Protein AF-A0A846TM97-F1 (afdb_monomer_lite)

Secondary structure (DSSP, 8-state):
----------S-HHHHHHHHHGGGGGGS-GGGHHHHHHHHHHHHHHHHHS-S--------

Structure (mmCIF, N/CA/C/O backbone):
data_AF-A0A846TM97-F1
#
_entry.id   AF-A0A846TM97-F1
#
loop_
_atom_site.group_PDB
_atom_site.id
_atom_site.type_symbol
_atom_site.label_atom_id
_atom_site.label_alt_id
_atom_site.label_comp_id
_atom_site.label_asym_id
_atom_site.label_entity_id
_atom_site.label_seq_id
_atom_site.pdbx_PDB_ins_code
_atom_site.Cartn_x
_atom_site.Cartn_y
_atom_site.Cartn_z
_atom_site.occupancy
_atom_site.B_iso_or_equiv
_atom_site.auth_seq_id
_atom_site.auth_comp_id
_atom_site.auth_asym_id
_atom_site.auth_atom_id
_atom_site.pdbx_PDB_model_num
ATOM 1 N N . MET A 1 1 ? -8.094 2.195 -26.360 1.00 42.66 1 MET A N 1
ATOM 2 C CA . MET A 1 1 ? -8.929 2.546 -25.194 1.00 42.66 1 MET A CA 1
ATOM 3 C C . MET A 1 1 ? -8.116 2.224 -23.950 1.00 42.66 1 MET A C 1
ATOM 5 O O . MET A 1 1 ? -8.108 1.075 -23.547 1.00 42.66 1 MET A O 1
ATOM 9 N N . SER A 1 2 ? -7.376 3.185 -23.397 1.00 48.03 2 SER A N 1
ATOM 10 C CA . SER A 1 2 ? -6.660 2.990 -22.126 1.00 48.03 2 SER A CA 1
ATOM 11 C C . SER A 1 2 ? -7.270 3.927 -21.100 1.00 48.03 2 SER A C 1
ATOM 13 O O . SER A 1 2 ? -6.732 4.987 -20.811 1.00 48.03 2 SER A O 1
ATOM 15 N N . GLY A 1 3 ? -8.469 3.582 -20.637 1.00 52.97 3 GLY A N 1
ATOM 16 C CA . GLY A 1 3 ? -8.959 4.131 -19.384 1.00 52.97 3 GLY A CA 1
ATOM 17 C C 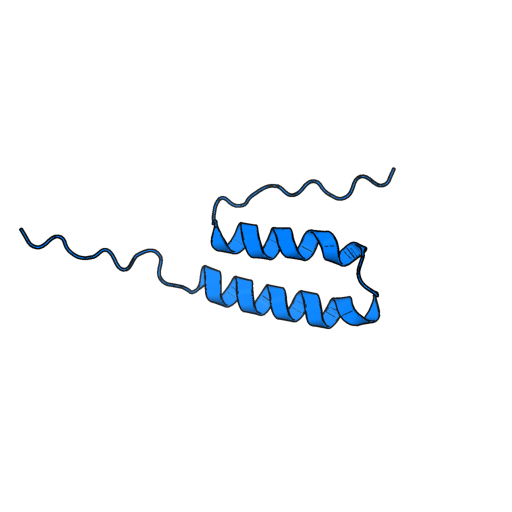. GLY A 1 3 ? -8.329 3.297 -18.285 1.00 52.97 3 GLY A C 1
ATOM 18 O O . GLY A 1 3 ? -8.651 2.114 -18.183 1.00 52.97 3 GLY A O 1
ATOM 19 N N . SER A 1 4 ? -7.410 3.871 -17.509 1.00 60.34 4 SER A N 1
ATOM 20 C CA . SER A 1 4 ? -6.980 3.250 -16.257 1.00 60.34 4 SER A CA 1
ATOM 21 C C . SER A 1 4 ? -8.239 2.885 -15.461 1.00 60.34 4 SER A C 1
ATOM 23 O O . SER A 1 4 ? -9.172 3.699 -15.429 1.00 60.34 4 SER A O 1
ATOM 25 N N . PRO A 1 5 ? -8.334 1.673 -14.885 1.00 62.44 5 PRO A N 1
ATOM 26 C CA . PRO A 1 5 ? -9.506 1.285 -14.115 1.00 62.44 5 PRO A CA 1
ATOM 27 C C . PRO A 1 5 ? -9.767 2.356 -13.057 1.00 62.44 5 PRO A C 1
ATOM 29 O O . PRO A 1 5 ? -8.893 2.684 -12.255 1.00 62.44 5 PRO A O 1
ATOM 32 N N . LYS A 1 6 ? -10.956 2.964 -13.110 1.00 71.62 6 LYS A N 1
ATOM 33 C CA . LYS A 1 6 ? -11.333 4.024 -12.182 1.00 71.62 6 LYS A CA 1
ATOM 34 C C . LYS A 1 6 ? -11.419 3.414 -10.789 1.00 71.62 6 LYS A C 1
ATOM 36 O O . LYS A 1 6 ? -12.255 2.545 -10.544 1.00 71.62 6 LYS A O 1
ATOM 41 N N . PHE A 1 7 ? -10.547 3.859 -9.894 1.00 81.50 7 PHE A N 1
ATOM 42 C CA . PHE A 1 7 ? -10.567 3.416 -8.510 1.00 81.50 7 PHE A CA 1
ATOM 43 C C . PHE A 1 7 ? -11.906 3.736 -7.854 1.00 81.50 7 PHE A C 1
ATOM 45 O O . PHE A 1 7 ? -12.420 4.852 -7.960 1.00 81.50 7 PHE A O 1
ATOM 52 N N . THR A 1 8 ? -12.461 2.726 -7.192 1.00 87.12 8 THR A N 1
ATOM 53 C CA . THR A 1 8 ? -13.685 2.830 -6.404 1.00 87.12 8 THR A CA 1
ATOM 54 C C . THR A 1 8 ? -13.301 2.627 -4.938 1.00 87.12 8 THR A C 1
ATOM 56 O O . THR A 1 8 ? -12.772 1.560 -4.624 1.00 87.12 8 THR A O 1
ATOM 59 N N . PRO A 1 9 ? -13.524 3.622 -4.060 1.00 88.44 9 PRO A N 1
ATOM 60 C CA . PRO A 1 9 ? -13.205 3.509 -2.641 1.00 88.44 9 PRO A CA 1
ATOM 61 C C . PRO A 1 9 ? -13.948 2.346 -1.975 1.00 88.44 9 PRO A C 1
ATOM 63 O O . PRO A 1 9 ? -15.112 2.081 -2.275 1.00 88.44 9 PRO A O 1
ATOM 66 N N . THR A 1 10 ? -13.273 1.684 -1.044 1.00 88.25 10 THR A N 1
ATOM 67 C CA . THR A 1 10 ? -13.789 0.596 -0.205 1.00 88.25 10 THR A CA 1
ATOM 68 C C . THR A 1 10 ? -14.571 1.110 1.004 1.00 88.25 10 THR A C 1
ATOM 70 O O . THR A 1 10 ? -15.332 0.355 1.605 1.00 88.25 10 THR A O 1
ATOM 73 N N . GLY A 1 11 ? -14.392 2.387 1.370 1.00 89.38 11 GLY A N 1
ATOM 74 C CA . GLY A 1 11 ? -14.971 2.990 2.572 1.00 89.38 11 GLY A CA 1
ATOM 75 C C . GLY A 1 11 ? -14.090 2.837 3.816 1.00 89.38 11 GLY A C 1
ATOM 76 O O . GLY A 1 11 ? -14.411 3.402 4.861 1.00 89.38 11 GLY A O 1
ATOM 77 N N . HIS A 1 12 ? -12.964 2.126 3.713 1.00 90.56 12 HIS A N 1
ATOM 78 C CA . HIS A 1 12 ? -11.955 2.042 4.762 1.00 90.56 12 HIS A CA 1
ATOM 79 C C . HIS A 1 12 ? -10.831 3.038 4.466 1.00 90.56 12 HIS A C 1
ATOM 81 O O . HIS A 1 12 ? -9.964 2.767 3.638 1.00 90.56 12 HIS A O 1
ATOM 87 N N . ALA A 1 13 ? -10.815 4.181 5.161 1.00 89.75 13 ALA A N 1
ATOM 88 C CA . ALA A 1 13 ? -9.924 5.306 4.843 1.00 89.75 13 ALA A CA 1
ATOM 89 C C . ALA A 1 13 ? -8.440 4.910 4.713 1.00 89.75 13 ALA A C 1
ATOM 91 O O . ALA A 1 13 ? -7.755 5.356 3.794 1.00 89.75 13 ALA A O 1
ATOM 92 N N . GLY A 1 14 ? -7.951 4.031 5.595 1.00 91.00 14 GLY A N 1
ATOM 93 C CA . GLY A 1 14 ? -6.582 3.523 5.509 1.00 91.00 14 GLY A CA 1
ATOM 94 C C . GLY A 1 14 ? -6.348 2.631 4.288 1.00 91.00 14 GLY A C 1
ATOM 95 O O . GLY A 1 14 ? -5.315 2.745 3.643 1.00 91.00 14 GLY A O 1
ATOM 96 N N . ALA A 1 15 ? -7.314 1.782 3.928 1.00 91.75 15 ALA A N 1
ATOM 97 C CA . ALA A 1 15 ? -7.154 0.872 2.794 1.00 91.75 15 ALA A CA 1
ATOM 98 C C . ALA A 1 15 ? -7.269 1.642 1.474 1.00 91.75 15 ALA A C 1
ATOM 100 O O . ALA A 1 15 ? -6.516 1.392 0.536 1.00 91.75 15 ALA A O 1
ATOM 101 N N . ASP A 1 16 ? -8.155 2.638 1.434 1.00 93.38 16 ASP A N 1
ATOM 102 C CA . ASP A 1 16 ? -8.339 3.512 0.283 1.00 93.38 16 ASP A CA 1
ATOM 103 C C . ASP A 1 16 ? -7.072 4.308 -0.031 1.00 93.38 16 ASP A C 1
ATOM 105 O O . ASP A 1 16 ? -6.707 4.421 -1.199 1.00 93.38 16 ASP A O 1
ATOM 109 N N . LYS A 1 17 ? -6.351 4.776 0.995 1.00 92.25 17 LYS A N 1
ATOM 110 C CA . LYS A 1 17 ? -5.046 5.426 0.826 1.00 92.25 17 LYS A CA 1
ATOM 111 C C . LYS A 1 17 ? -4.035 4.495 0.146 1.00 92.25 17 LYS A C 1
ATOM 113 O O . LYS A 1 17 ? -3.464 4.872 -0.874 1.00 92.25 17 LYS A O 1
ATOM 118 N N . VAL A 1 18 ? -3.859 3.275 0.660 1.00 92.88 18 VAL A N 1
ATOM 119 C CA . VAL A 1 18 ? -2.887 2.312 0.105 1.00 92.88 18 VAL A CA 1
ATOM 120 C C . VAL A 1 18 ? -3.240 1.918 -1.332 1.00 92.88 18 VAL A C 1
ATOM 122 O O . VAL A 1 18 ? -2.383 1.881 -2.215 1.00 92.88 18 VAL A O 1
ATOM 125 N N . LEU A 1 19 ? -4.521 1.666 -1.607 1.00 91.81 19 LEU A N 1
ATOM 126 C CA . LEU A 1 19 ? -4.988 1.322 -2.952 1.00 91.81 19 LEU A CA 1
ATOM 127 C C . LEU A 1 19 ? -4.866 2.496 -3.932 1.00 91.81 19 LEU A C 1
ATOM 129 O O . LEU A 1 19 ? -4.648 2.283 -5.126 1.00 91.81 19 LEU A O 1
ATOM 133 N N . GLN A 1 20 ? -4.986 3.734 -3.453 1.00 90.50 20 GLN A N 1
ATOM 134 C CA . GLN A 1 20 ? -4.783 4.924 -4.269 1.00 90.50 20 GLN A CA 1
ATOM 135 C C . GLN A 1 20 ? -3.308 5.120 -4.638 1.00 90.50 20 GLN A C 1
ATOM 137 O O . GLN A 1 20 ? -3.012 5.435 -5.790 1.00 90.50 20 GLN A O 1
ATOM 142 N N . GLU A 1 21 ? -2.384 4.841 -3.720 1.00 88.12 21 GLU A N 1
ATOM 143 C CA . GLU A 1 21 ? -0.940 4.845 -3.988 1.00 88.12 21 GLU A CA 1
ATOM 144 C C . GLU A 1 21 ? -0.528 3.764 -5.005 1.00 88.12 21 GLU A C 1
ATOM 146 O O . GLU A 1 21 ? 0.398 3.964 -5.790 1.00 88.12 21 GLU A O 1
ATOM 151 N N . LEU A 1 22 ? -1.257 2.648 -5.087 1.00 89.31 22 LEU A N 1
ATOM 152 C CA . LEU A 1 22 ? -1.035 1.629 -6.118 1.00 89.31 22 LEU A CA 1
ATOM 153 C C . LEU A 1 22 ? -1.482 2.050 -7.529 1.00 89.31 22 LEU A C 1
ATOM 155 O O . LEU A 1 22 ? -1.061 1.423 -8.500 1.00 89.31 22 LEU A O 1
ATOM 159 N N . GLN A 1 23 ? -2.289 3.102 -7.699 1.00 87.88 23 GLN A N 1
ATOM 160 C CA . GLN A 1 23 ? -2.724 3.531 -9.040 1.00 87.88 23 GLN A CA 1
ATOM 161 C C . GLN A 1 23 ? -1.575 4.069 -9.894 1.00 87.88 23 GLN A C 1
ATOM 163 O O . GLN A 1 23 ? -1.593 3.900 -11.113 1.00 87.88 23 GLN A O 1
ATOM 168 N N . VAL A 1 24 ? -0.553 4.661 -9.267 1.00 84.56 24 VAL A N 1
ATOM 169 C CA . VAL A 1 24 ? 0.638 5.161 -9.974 1.00 84.56 24 VAL A CA 1
ATOM 170 C C . VAL A 1 24 ? 1.621 4.043 -10.330 1.00 84.56 24 VAL A C 1
ATOM 172 O O . VAL A 1 24 ? 2.646 4.291 -10.957 1.00 84.56 24 VAL A O 1
ATOM 175 N N . LEU A 1 25 ? 1.327 2.785 -9.981 1.00 86.00 25 LEU A N 1
ATOM 176 C CA . LEU A 1 25 ? 2.191 1.646 -10.289 1.00 86.00 25 LEU A CA 1
ATOM 177 C C . LEU A 1 25 ? 2.431 1.478 -11.794 1.00 86.00 25 LEU A C 1
ATOM 179 O O . LEU A 1 25 ? 3.537 1.129 -12.200 1.00 86.00 25 LEU A O 1
ATOM 183 N N . GLY A 1 26 ? 1.422 1.784 -12.617 1.00 85.19 26 GLY A N 1
ATOM 184 C CA . GLY A 1 26 ? 1.537 1.756 -14.077 1.00 85.19 26 GLY A CA 1
ATOM 185 C C . GLY A 1 26 ? 2.564 2.746 -14.642 1.00 85.19 26 GLY A C 1
ATOM 186 O O . GLY A 1 26 ? 3.002 2.577 -15.776 1.00 85.19 26 GLY A O 1
ATOM 187 N N . GLU A 1 27 ? 2.973 3.743 -13.856 1.00 88.88 27 GLU A N 1
ATOM 188 C CA . GLU A 1 27 ? 3.989 4.739 -14.213 1.00 88.88 27 GLU A CA 1
ATOM 189 C C . GLU A 1 27 ? 5.399 4.324 -13.755 1.00 88.88 27 GLU A C 1
ATOM 191 O O . GLU A 1 27 ? 6.394 4.911 -14.182 1.00 88.88 27 GLU A O 1
ATOM 196 N N . ARG A 1 28 ? 5.509 3.299 -12.897 1.00 88.31 28 ARG A N 1
ATOM 197 C CA . ARG A 1 28 ? 6.784 2.796 -12.368 1.00 88.31 28 ARG A CA 1
ATOM 198 C C . ARG A 1 28 ? 7.399 1.755 -13.311 1.00 88.31 28 ARG A C 1
ATOM 200 O O . ARG A 1 28 ? 6.662 1.036 -13.995 1.00 88.31 28 ARG A O 1
ATOM 207 N N . PRO A 1 29 ? 8.735 1.602 -13.317 1.00 93.62 29 PRO A N 1
ATOM 208 C CA . PRO A 1 29 ? 9.390 0.517 -14.036 1.00 93.62 29 PRO A CA 1
ATOM 209 C C . PRO A 1 29 ? 8.834 -0.855 -13.633 1.00 93.62 29 PRO A C 1
ATOM 211 O O . PRO A 1 29 ? 8.646 -1.135 -12.453 1.00 93.62 29 PRO A O 1
ATOM 214 N N . VAL A 1 30 ? 8.624 -1.742 -14.611 1.00 93.81 30 VAL A N 1
ATOM 215 C CA . VAL A 1 30 ? 8.030 -3.077 -14.380 1.00 93.81 30 VAL A CA 1
ATOM 216 C C . VAL A 1 30 ? 8.815 -3.903 -13.353 1.00 93.81 30 VAL A C 1
ATOM 218 O O . VAL A 1 30 ? 8.225 -4.665 -12.592 1.00 93.81 30 VAL A O 1
ATOM 221 N N . HIS A 1 31 ? 10.139 -3.733 -13.283 1.00 93.94 31 HIS A N 1
ATOM 222 C CA . HIS A 1 31 ? 10.969 -4.445 -12.307 1.00 93.94 31 HIS A CA 1
ATOM 223 C C . HIS A 1 31 ? 10.688 -4.038 -10.850 1.00 93.94 31 HIS A C 1
ATOM 225 O O . HIS A 1 31 ? 10.945 -4.832 -9.949 1.00 93.94 31 HIS A O 1
ATOM 231 N N . ASP A 1 32 ? 10.095 -2.863 -10.618 1.00 93.62 32 ASP A N 1
ATOM 232 C CA . ASP A 1 32 ? 9.698 -2.396 -9.287 1.00 93.62 32 ASP A CA 1
ATOM 233 C C . ASP A 1 32 ? 8.305 -2.892 -8.877 1.00 93.62 32 ASP A C 1
ATOM 235 O O . ASP A 1 32 ? 7.915 -2.761 -7.714 1.00 93.62 32 ASP A O 1
ATOM 239 N N . HIS A 1 33 ? 7.530 -3.464 -9.810 1.00 93.62 33 HIS A N 1
ATOM 240 C CA . HIS A 1 33 ? 6.127 -3.799 -9.560 1.00 93.62 33 HIS A CA 1
ATOM 241 C C . HIS A 1 33 ? 5.972 -4.823 -8.443 1.00 93.62 33 HIS A C 1
ATOM 243 O O . HIS A 1 33 ? 5.126 -4.647 -7.571 1.00 93.62 33 HIS A O 1
ATOM 249 N N . ALA A 1 34 ? 6.819 -5.853 -8.421 1.00 93.88 34 ALA A N 1
ATOM 250 C CA . ALA A 1 34 ? 6.766 -6.894 -7.398 1.00 93.88 34 ALA A CA 1
ATOM 251 C C . ALA A 1 34 ? 6.990 -6.331 -5.984 1.00 93.88 34 ALA A C 1
ATOM 253 O O . ALA A 1 34 ? 6.228 -6.636 -5.067 1.00 93.88 34 ALA A O 1
ATOM 254 N N . VAL A 1 35 ? 7.993 -5.462 -5.821 1.00 94.12 35 VAL A N 1
ATOM 255 C CA . VAL A 1 35 ? 8.310 -4.829 -4.531 1.00 94.12 35 VAL A CA 1
ATOM 256 C C . VAL A 1 35 ? 7.181 -3.897 -4.095 1.00 94.12 35 VAL A C 1
ATOM 258 O O . VAL A 1 35 ? 6.764 -3.930 -2.940 1.00 94.12 35 VAL A O 1
ATOM 261 N N . ALA A 1 36 ? 6.643 -3.103 -5.022 1.00 92.56 36 ALA A N 1
ATOM 262 C CA . ALA A 1 36 ? 5.538 -2.194 -4.740 1.00 92.56 36 ALA A CA 1
ATOM 263 C C . ALA A 1 36 ? 4.249 -2.934 -4.345 1.00 92.56 36 ALA A C 1
ATOM 265 O O . ALA A 1 36 ? 3.590 -2.535 -3.386 1.00 92.56 36 ALA A O 1
ATOM 266 N N . TYR A 1 37 ? 3.915 -4.036 -5.025 1.00 92.81 37 TYR A N 1
ATOM 267 C CA . TYR A 1 37 ? 2.782 -4.881 -4.644 1.00 92.81 37 TYR A CA 1
ATOM 268 C C . TYR A 1 37 ? 2.972 -5.499 -3.261 1.00 92.81 37 TYR A C 1
ATOM 270 O O . TYR A 1 37 ? 2.036 -5.506 -2.465 1.00 92.81 37 TYR A O 1
ATOM 278 N N . GLN A 1 38 ? 4.171 -5.997 -2.956 1.00 95.38 38 GLN A N 1
ATOM 279 C CA . GLN A 1 38 ? 4.439 -6.606 -1.658 1.00 95.38 38 GLN A CA 1
ATOM 280 C C . GLN A 1 38 ? 4.350 -5.588 -0.514 1.00 95.38 38 GLN A C 1
ATOM 282 O O . GLN A 1 38 ? 3.757 -5.898 0.519 1.00 95.38 38 GLN A O 1
ATOM 287 N N . ALA A 1 39 ? 4.871 -4.374 -0.708 1.00 94.69 39 ALA A N 1
ATOM 288 C CA . ALA A 1 39 ? 4.758 -3.292 0.269 1.00 94.69 39 ALA A CA 1
ATOM 289 C C . ALA A 1 39 ? 3.292 -2.903 0.516 1.00 94.69 39 ALA A C 1
ATOM 291 O O . ALA A 1 39 ? 2.848 -2.860 1.661 1.00 94.69 39 ALA A O 1
ATOM 292 N N . ALA A 1 40 ? 2.513 -2.713 -0.552 1.00 94.06 40 ALA A N 1
ATOM 293 C CA . ALA A 1 40 ? 1.098 -2.383 -0.430 1.00 94.06 40 ALA A CA 1
ATOM 294 C C . ALA A 1 40 ? 0.285 -3.510 0.225 1.00 94.06 40 ALA A C 1
ATOM 296 O O . ALA A 1 40 ? -0.612 -3.238 1.017 1.00 94.06 40 ALA A O 1
ATOM 297 N N . HIS A 1 41 ? 0.612 -4.777 -0.052 1.00 95.38 41 HIS A N 1
ATOM 298 C CA . HIS A 1 41 ? -0.008 -5.912 0.631 1.00 95.38 41 HIS A CA 1
ATOM 299 C C . HIS A 1 41 ? 0.264 -5.871 2.140 1.00 95.38 41 HIS A C 1
ATOM 301 O O . HIS A 1 41 ? -0.665 -6.013 2.925 1.00 95.38 41 HIS A O 1
ATOM 307 N N . GLN A 1 42 ? 1.514 -5.641 2.553 1.00 96.62 42 GLN A N 1
ATOM 308 C CA . GLN A 1 42 ? 1.879 -5.540 3.970 1.00 96.62 42 GLN A CA 1
ATOM 309 C C . GLN A 1 42 ? 1.161 -4.383 4.673 1.00 96.62 42 GLN A C 1
ATOM 311 O O . GLN A 1 42 ? 0.658 -4.562 5.781 1.00 96.62 42 GLN A O 1
ATOM 316 N N . GLU A 1 43 ? 1.085 -3.217 4.031 1.00 95.31 43 GLU A N 1
ATOM 317 C CA . GLU A 1 43 ? 0.390 -2.056 4.588 1.00 95.31 43 GLU A CA 1
ATOM 318 C C . GLU A 1 43 ? -1.120 -2.301 4.687 1.00 95.31 43 GLU A C 1
ATOM 320 O O . GLU A 1 43 ? -1.711 -2.026 5.728 1.00 95.31 43 GLU A O 1
ATOM 325 N N . LEU A 1 44 ? -1.737 -2.906 3.666 1.00 95.06 44 LEU A N 1
ATOM 326 C CA . LEU A 1 44 ? -3.146 -3.304 3.713 1.00 95.06 44 LEU A CA 1
ATOM 327 C C . LEU A 1 44 ? -3.422 -4.306 4.834 1.00 95.06 44 LEU A C 1
ATOM 329 O O . LEU A 1 44 ? -4.398 -4.133 5.556 1.00 95.06 44 LEU A O 1
ATOM 333 N N . THR A 1 45 ? -2.569 -5.318 5.014 1.00 94.00 45 THR A N 1
ATOM 334 C CA . THR A 1 45 ? -2.694 -6.264 6.132 1.00 94.00 45 THR A CA 1
ATOM 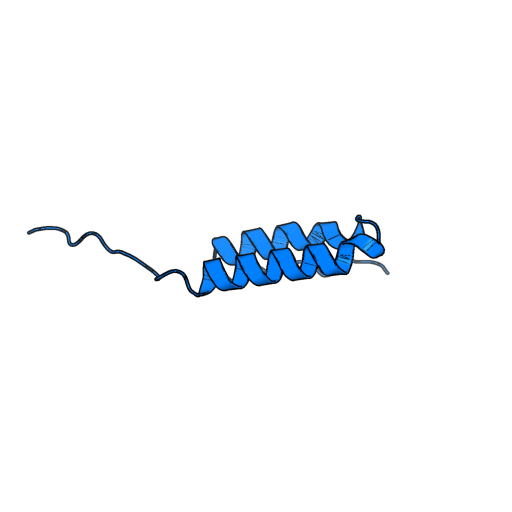335 C C . THR A 1 45 ? -2.644 -5.527 7.467 1.00 94.00 45 THR A C 1
ATOM 337 O O . THR A 1 45 ? -3.550 -5.681 8.274 1.00 94.00 45 THR A O 1
ATOM 340 N N . ALA A 1 46 ? -1.653 -4.657 7.677 1.00 94.06 46 ALA A N 1
ATOM 341 C CA . ALA A 1 46 ? -1.534 -3.900 8.923 1.00 94.06 46 ALA A CA 1
ATOM 342 C C . ALA A 1 46 ? -2.746 -2.989 9.181 1.00 94.06 46 ALA A C 1
ATOM 344 O O . ALA A 1 46 ? -3.219 -2.886 10.309 1.00 94.06 46 ALA A O 1
ATOM 345 N N . VAL A 1 47 ? -3.254 -2.335 8.137 1.00 93.38 47 VAL A N 1
ATOM 346 C CA . VAL A 1 47 ? -4.420 -1.448 8.197 1.00 93.38 47 VAL A CA 1
ATOM 347 C C . VAL A 1 47 ? -5.703 -2.210 8.529 1.00 93.38 47 VAL A C 1
ATOM 349 O O . VAL A 1 47 ? -6.525 -1.693 9.279 1.00 93.38 47 VAL A O 1
ATOM 352 N N . LEU A 1 48 ? -5.888 -3.403 7.962 1.00 90.25 48 LEU A N 1
ATOM 353 C CA . LEU A 1 48 ? -7.097 -4.211 8.145 1.00 90.25 48 LEU A CA 1
ATOM 354 C C . LEU A 1 48 ? -7.072 -5.035 9.439 1.00 90.25 48 LEU A C 1
ATOM 356 O O . LEU A 1 48 ? -8.129 -5.278 10.016 1.00 90.25 48 LEU A O 1
ATOM 360 N N . ASP A 1 49 ? -5.887 -5.423 9.910 1.00 91.88 49 ASP A N 1
ATOM 361 C CA . ASP A 1 49 ? -5.701 -6.115 11.190 1.00 91.88 49 ASP A CA 1
ATOM 362 C C . ASP A 1 49 ? -5.691 -5.146 12.385 1.00 91.88 49 ASP A C 1
ATOM 364 O O . ASP A 1 49 ? -5.811 -5.571 13.539 1.00 91.88 49 ASP A O 1
ATOM 368 N N . ALA A 1 50 ? -5.549 -3.838 12.140 1.00 84.81 50 ALA A N 1
ATOM 369 C CA . ALA A 1 50 ? -5.618 -2.839 13.194 1.00 84.81 50 ALA A CA 1
ATOM 370 C C . ALA A 1 50 ? -7.014 -2.853 13.853 1.00 84.81 50 ALA A C 1
ATOM 372 O O . ALA A 1 50 ? -8.034 -2.826 13.160 1.00 84.81 50 ALA A O 1
ATOM 373 N N . PRO A 1 51 ? -7.097 -2.860 15.196 1.00 75.94 51 PRO A N 1
ATOM 374 C CA . PRO A 1 51 ? -8.377 -2.886 15.887 1.00 75.94 51 PRO A CA 1
ATOM 375 C C . PRO A 1 51 ? -9.219 -1.653 15.534 1.00 75.94 51 PRO A C 1
ATOM 377 O O . PRO A 1 51 ? -8.802 -0.506 15.718 1.00 75.94 51 PRO A O 1
ATOM 380 N N . VAL A 1 52 ? -10.441 -1.902 15.059 1.00 66.06 52 VAL A N 1
ATOM 381 C CA . VAL A 1 52 ? -11.428 -0.873 14.720 1.00 66.06 52 VAL A CA 1
ATOM 382 C C . VAL A 1 52 ? -11.983 -0.287 16.028 1.00 66.06 52 VAL A C 1
ATOM 384 O O . VAL A 1 52 ? -12.952 -0.794 16.580 1.00 66.06 52 VAL A O 1
ATOM 387 N N . ASN A 1 53 ? -11.355 0.783 16.524 1.00 50.44 53 ASN A N 1
ATOM 388 C CA . ASN A 1 53 ? -11.649 1.527 17.763 1.00 50.44 53 ASN A CA 1
ATOM 389 C C . ASN A 1 53 ? -11.088 0.943 19.076 1.00 50.44 53 ASN A C 1
ATOM 391 O O . ASN A 1 5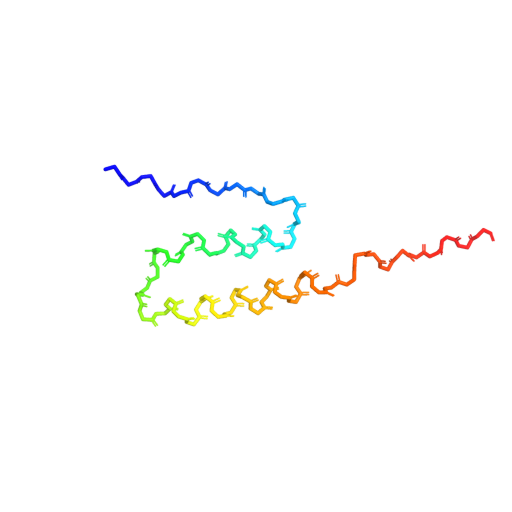3 ? -11.722 0.133 19.749 1.00 50.44 53 ASN A O 1
ATOM 395 N N . ALA A 1 54 ? -9.996 1.538 19.567 1.00 44.03 54 ALA A N 1
ATOM 396 C CA . ALA A 1 54 ? -9.906 1.843 20.992 1.00 44.03 54 ALA A CA 1
ATOM 397 C C . ALA A 1 54 ? -10.870 3.011 21.265 1.00 44.03 54 ALA A C 1
ATOM 399 O O . ALA A 1 54 ? -10.505 4.176 21.123 1.00 44.03 54 ALA A O 1
ATOM 400 N N . VAL A 1 55 ? -12.135 2.707 21.566 1.00 48.31 55 VAL A N 1
ATOM 401 C CA . VAL A 1 55 ? -13.056 3.704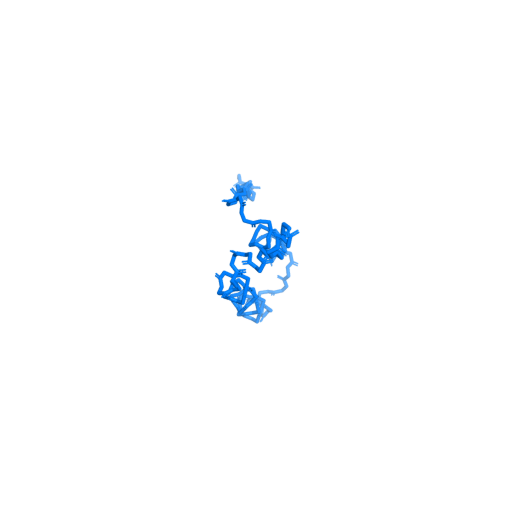 22.124 1.00 48.31 55 VAL A CA 1
ATOM 402 C C . VAL A 1 55 ? -12.470 4.111 23.480 1.00 48.31 55 VAL A C 1
ATOM 404 O O . VAL A 1 55 ? -12.331 3.232 24.333 1.00 48.31 55 VAL A O 1
ATOM 407 N N . PRO A 1 56 ? -12.102 5.384 23.731 1.00 43.06 56 PRO A N 1
ATOM 408 C CA . PRO A 1 56 ? -11.893 5.809 25.102 1.00 43.06 56 PRO A CA 1
ATOM 409 C C . PRO A 1 56 ? -13.257 5.685 25.773 1.00 43.06 56 PRO A C 1
ATOM 411 O O . PRO A 1 56 ? -14.213 6.353 25.366 1.00 43.06 56 PRO A O 1
ATOM 414 N N . ALA A 1 57 ? -13.369 4.770 26.736 1.00 50.00 57 ALA A N 1
ATOM 415 C CA . ALA A 1 57 ? -14.508 4.743 27.633 1.00 50.00 57 ALA A CA 1
ATOM 416 C C . ALA A 1 57 ? -14.676 6.174 28.158 1.00 50.00 57 ALA A C 1
ATOM 418 O O . ALA A 1 57 ? -13.756 6.736 28.748 1.00 50.00 57 ALA A O 1
ATOM 419 N N . ARG A 1 58 ? -15.803 6.811 27.832 1.00 50.16 58 ARG A N 1
ATOM 420 C CA . ARG A 1 58 ? -16.205 8.017 28.545 1.00 50.16 58 ARG A CA 1
ATOM 421 C C . ARG A 1 58 ? -16.482 7.548 29.966 1.00 50.16 58 ARG A C 1
ATOM 423 O O . ARG A 1 58 ? -17.442 6.810 30.160 1.00 50.16 58 ARG A O 1
ATOM 430 N N . ASP A 1 59 ? -15.605 7.911 30.893 1.00 50.91 59 ASP A N 1
ATOM 431 C CA . ASP A 1 59 ? -15.906 7.841 32.317 1.00 50.91 59 ASP A CA 1
ATOM 432 C C . ASP A 1 59 ? -17.148 8.722 32.556 1.00 50.91 59 ASP A C 1
ATOM 434 O O . ASP A 1 59 ? -17.119 9.925 32.273 1.00 50.91 59 AS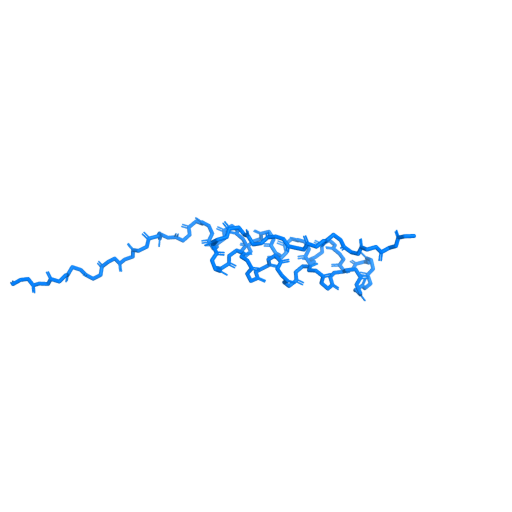P A O 1
ATOM 438 N N . GLU A 1 60 ? -18.258 8.090 32.950 1.00 51.69 60 GLU A N 1
ATOM 439 C CA . GLU A 1 60 ? -19.431 8.758 33.538 1.00 51.69 60 GLU A CA 1
ATOM 440 C C . GLU A 1 60 ? -19.141 9.196 34.978 1.00 51.69 60 GLU A C 1
ATOM 442 O O . GLU A 1 60 ? -18.468 8.433 35.712 1.00 51.69 60 GLU A O 1
#

Foldseek 3Di:
DDDQPPDDDPPQVQLSVLVVVCSCVVVDDPVCNVVSVVVSVVSNCCSVPPDPDPDPPPDD

Organism: NCBI:txid1736139

Sequence (60 aa):
MSGSPKFTPTGHAGADKVLQELQVLGERPVHDHAVAYQAAHQELTAVLDAPVNAVPARDE

pLDDT: mean 81.37, std 17.34, range [42.66, 96.62]

Radius of gyration: 15.94 Å; chains: 1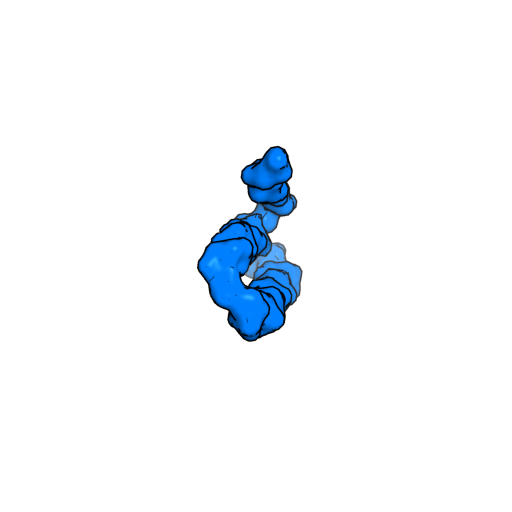; bounding box: 30×16×59 Å